Protein AF-A0A6N2E9A9-F1 (afdb_monomer_lite)

Radius of gyration: 25.7 Å; chains: 1; bounding box: 54×32×78 Å

pLDDT: mean 79.56, std 23.1, range [39.25, 98.81]

Structure (mmCIF, N/CA/C/O backbone):
data_AF-A0A6N2E9A9-F1
#
_entry.id   AF-A0A6N2E9A9-F1
#
loop_
_atom_site.group_PDB
_atom_site.id
_atom_site.type_symbol
_atom_site.label_atom_id
_atom_site.label_alt_id
_atom_site.label_comp_id
_atom_site.label_asym_id
_atom_site.label_entity_id
_atom_site.label_seq_id
_atom_site.pdbx_PDB_ins_code
_atom_site.Cartn_x
_atom_site.Cartn_y
_atom_site.Cartn_z
_atom_site.occupancy
_atom_site.B_iso_or_equiv
_atom_site.auth_seq_id
_atom_site.auth_comp_id
_atom_site.auth_asym_id
_atom_site.auth_atom_id
_atom_site.pdbx_PDB_model_num
ATOM 1 N N . MET A 1 1 ? -44.052 15.531 -66.066 1.00 41.38 1 MET A N 1
ATOM 2 C CA . MET A 1 1 ? -43.118 16.620 -65.693 1.00 41.38 1 MET A CA 1
ATOM 3 C C . MET A 1 1 ? -43.159 16.727 -64.167 1.00 41.38 1 MET A C 1
ATOM 5 O O . MET A 1 1 ? -44.139 17.219 -63.646 1.00 41.38 1 MET A O 1
ATOM 9 N N . LYS A 1 2 ? -42.444 15.858 -63.442 1.00 49.06 2 LYS A N 1
ATOM 10 C CA . LYS A 1 2 ? -41.065 16.011 -62.932 1.00 49.06 2 LYS A CA 1
ATOM 11 C C . LYS A 1 2 ? -40.934 17.161 -61.921 1.00 49.06 2 LYS A C 1
ATOM 13 O O . LYS A 1 2 ? -40.486 18.215 -62.327 1.00 49.06 2 LYS A O 1
ATOM 18 N N . THR A 1 3 ? -41.264 16.916 -60.646 1.00 51.22 3 THR A N 1
ATOM 19 C CA . THR A 1 3 ? -40.732 17.630 -59.456 1.00 51.22 3 THR A CA 1
ATOM 20 C C . THR A 1 3 ? -41.299 17.014 -58.166 1.00 51.22 3 THR A C 1
ATOM 22 O O . THR A 1 3 ? -42.373 17.405 -57.727 1.00 51.22 3 THR A O 1
ATOM 25 N N . SER A 1 4 ? -40.597 16.058 -57.551 1.00 50.97 4 SER A N 1
ATOM 26 C CA . SER A 1 4 ? -40.842 15.672 -56.138 1.00 50.97 4 SER A CA 1
ATOM 27 C C . SER A 1 4 ? -39.768 14.759 -55.522 1.00 50.97 4 SER A C 1
ATOM 29 O O . SER A 1 4 ? -39.790 14.538 -54.319 1.00 50.97 4 SER A O 1
ATOM 31 N N . GLY A 1 5 ? -38.800 14.254 -56.299 1.00 48.53 5 GLY A N 1
ATOM 32 C CA . GLY A 1 5 ? -37.814 13.280 -55.800 1.00 48.53 5 GLY A CA 1
ATOM 33 C C . GLY A 1 5 ? -36.490 13.836 -55.259 1.00 48.53 5 GLY A C 1
ATOM 34 O O . GLY A 1 5 ? -35.789 13.116 -54.559 1.00 48.53 5 GLY A O 1
ATOM 35 N N . ASN A 1 6 ? -36.124 15.091 -55.548 1.00 46.44 6 ASN A N 1
ATOM 36 C CA . ASN A 1 6 ? -34.747 15.560 -55.300 1.00 46.44 6 ASN A CA 1
ATOM 37 C C . ASN A 1 6 ? -34.539 16.352 -54.002 1.00 46.44 6 ASN A C 1
ATOM 39 O O . ASN A 1 6 ? -33.392 16.581 -53.638 1.00 46.44 6 ASN A O 1
ATOM 43 N N . LEU A 1 7 ? -35.595 16.756 -53.287 1.00 46.88 7 LEU A N 1
ATOM 44 C CA . LEU A 1 7 ? -35.413 17.516 -52.040 1.00 46.88 7 LEU A CA 1
ATOM 45 C C . LEU A 1 7 ? -35.143 16.612 -50.825 1.00 46.88 7 LEU A C 1
ATOM 47 O O . LEU A 1 7 ? -34.419 17.007 -49.918 1.00 46.88 7 LEU A O 1
ATOM 51 N N . ILE A 1 8 ? -35.682 15.387 -50.823 1.00 49.09 8 ILE A N 1
ATOM 52 C CA . ILE A 1 8 ? -35.565 14.450 -49.690 1.00 49.09 8 ILE A CA 1
ATOM 53 C C . ILE A 1 8 ? -34.167 13.809 -49.642 1.00 49.09 8 ILE A C 1
ATOM 55 O O . ILE A 1 8 ? -33.641 13.530 -48.570 1.00 49.09 8 ILE A O 1
ATOM 59 N N . VAL A 1 9 ? -33.516 13.635 -50.796 1.00 48.47 9 VAL A N 1
ATOM 60 C CA . VAL A 1 9 ? -32.173 13.034 -50.874 1.00 48.47 9 VAL A CA 1
ATOM 61 C C . VAL A 1 9 ? -31.088 13.984 -50.336 1.00 48.47 9 VAL A C 1
ATOM 63 O O . VAL A 1 9 ? -30.106 13.525 -49.756 1.00 48.47 9 VAL A O 1
ATOM 66 N N . SER A 1 10 ? -31.277 15.307 -50.439 1.00 48.31 10 SER A N 1
ATOM 67 C CA . SER A 1 10 ? -30.292 16.288 -49.954 1.00 48.31 10 SER A CA 1
ATOM 68 C C . SER A 1 10 ? -30.295 16.498 -48.436 1.00 48.31 10 SER A C 1
ATOM 70 O O . SER A 1 10 ? -29.246 16.819 -47.885 1.00 48.31 10 SER A O 1
ATOM 72 N N . THR A 1 11 ? -31.412 16.298 -47.730 1.00 47.00 11 THR A N 1
ATOM 73 C CA . THR A 1 11 ? -31.447 16.458 -46.261 1.00 47.00 11 THR A CA 1
ATOM 74 C C . THR A 1 11 ? -30.868 15.250 -45.524 1.00 47.00 11 THR A C 1
ATOM 76 O O . THR A 1 11 ? -30.194 15.419 -44.509 1.00 47.00 11 THR A O 1
ATOM 79 N N . VAL A 1 12 ? -31.042 14.038 -46.063 1.00 46.59 12 VAL A N 1
ATOM 80 C CA . VAL A 1 12 ? -30.471 12.809 -45.479 1.00 46.59 12 VAL A CA 1
ATOM 81 C C . VAL A 1 12 ? -28.941 12.783 -45.608 1.00 46.59 12 VAL A C 1
ATOM 83 O O . VAL A 1 12 ? -28.255 12.345 -44.686 1.00 46.59 12 VAL A O 1
ATOM 86 N N . ALA A 1 13 ? -28.386 13.320 -46.700 1.00 47.03 13 ALA A N 1
ATOM 87 C CA . ALA A 1 13 ? -26.938 13.362 -46.912 1.00 47.03 13 ALA A CA 1
ATOM 88 C C . ALA A 1 13 ? -26.205 14.283 -45.914 1.00 47.03 13 ALA A C 1
ATOM 90 O O . ALA A 1 13 ? -25.126 13.935 -45.437 1.00 47.03 13 ALA A O 1
ATOM 91 N N . ILE A 1 14 ? -26.801 15.426 -45.548 1.00 47.81 14 ILE A N 1
ATOM 92 C CA . ILE A 1 14 ? -26.196 16.370 -44.590 1.00 47.81 14 ILE A CA 1
ATOM 93 C C . ILE A 1 14 ? -26.268 15.819 -43.157 1.00 47.81 14 ILE A C 1
ATOM 95 O O . ILE A 1 14 ? -25.302 15.940 -42.404 1.00 47.81 14 ILE A O 1
ATOM 99 N N . ALA A 1 15 ? -27.367 15.149 -42.790 1.00 47.16 15 ALA A N 1
ATOM 100 C CA . ALA A 1 15 ? -27.500 14.512 -41.478 1.00 47.16 15 ALA A CA 1
ATOM 101 C C . ALA A 1 15 ? -26.514 13.344 -41.290 1.00 47.16 15 ALA A C 1
ATOM 103 O O . ALA A 1 15 ? -25.940 13.191 -40.215 1.00 47.16 15 ALA A O 1
ATOM 104 N N . ALA A 1 16 ? -26.255 12.557 -42.341 1.00 49.34 16 ALA A N 1
ATOM 105 C CA . ALA A 1 16 ? -25.285 11.467 -42.276 1.00 49.34 16 ALA A CA 1
ATOM 106 C C . ALA A 1 16 ? -23.842 11.975 -42.098 1.00 49.34 16 ALA A C 1
ATOM 108 O O . ALA A 1 16 ? -23.066 11.368 -41.366 1.00 49.34 16 ALA A O 1
ATOM 109 N N . MET A 1 17 ? -23.478 13.116 -42.693 1.00 48.75 17 MET A N 1
ATOM 110 C CA . MET A 1 17 ? -22.107 13.641 -42.625 1.00 48.75 17 MET A CA 1
ATOM 111 C C . MET A 1 17 ? -21.737 14.242 -41.255 1.00 48.75 17 MET A C 1
ATOM 113 O O . MET A 1 17 ? -20.558 14.310 -40.918 1.00 48.75 17 MET A O 1
ATOM 117 N N . LEU A 1 18 ? -22.727 14.610 -40.432 1.00 50.81 18 LEU A N 1
ATOM 118 C CA . LEU A 1 18 ? -22.510 15.083 -39.056 1.00 50.81 18 LEU A CA 1
ATOM 119 C C . LEU A 1 18 ? -22.327 13.945 -38.038 1.00 50.81 18 LEU A C 1
ATOM 121 O O . LEU A 1 18 ? -21.768 14.175 -36.969 1.00 50.81 18 LEU A O 1
ATOM 125 N N . ILE A 1 19 ? -22.744 12.718 -38.365 1.00 49.69 19 ILE A N 1
ATOM 126 C CA . ILE A 1 19 ? -22.632 11.566 -37.454 1.00 49.69 19 ILE A CA 1
ATOM 127 C C . ILE A 1 19 ? -21.251 10.893 -37.568 1.00 49.69 19 ILE A C 1
ATOM 129 O O . ILE A 1 19 ? -20.753 10.336 -36.594 1.00 49.69 19 ILE A O 1
ATOM 133 N N . PHE A 1 20 ? -20.572 10.997 -38.716 1.00 52.06 20 PHE A N 1
ATOM 134 C CA . PHE A 1 20 ? -19.275 10.335 -38.929 1.00 52.06 20 PHE A CA 1
ATOM 135 C C . PHE A 1 20 ? -18.050 11.094 -38.391 1.00 52.06 20 PHE A C 1
ATOM 137 O O . PHE A 1 20 ? -16.998 10.485 -38.215 1.00 52.06 20 PHE A O 1
ATOM 144 N N . VAL A 1 21 ? -18.155 12.390 -38.078 1.00 50.31 21 VAL A N 1
ATOM 145 C CA . VAL A 1 21 ? -17.008 13.192 -37.595 1.00 50.31 21 VAL A CA 1
ATOM 146 C C . VAL A 1 21 ? -16.609 12.883 -36.144 1.00 50.31 21 VAL A C 1
ATOM 148 O O . VAL A 1 21 ? -15.486 13.181 -35.745 1.00 50.31 21 VAL A O 1
ATOM 151 N N . GLN A 1 22 ? -17.471 12.249 -35.343 1.00 51.38 22 GLN A N 1
ATOM 152 C CA .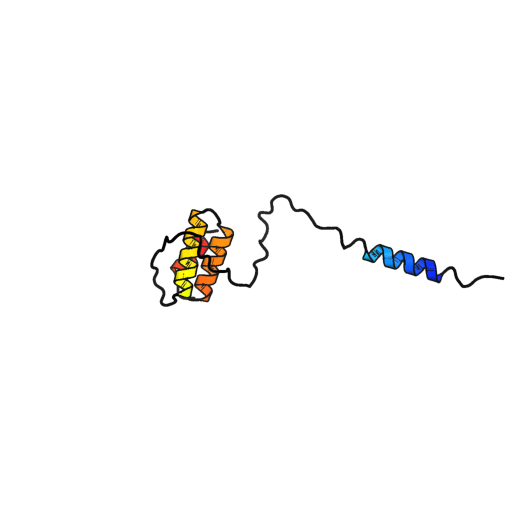 GLN A 1 22 ? -17.156 11.982 -33.931 1.00 51.38 22 GLN A CA 1
ATOM 153 C C . GLN A 1 22 ? -16.336 10.705 -33.692 1.00 51.38 22 GLN A C 1
ATOM 155 O O . GLN A 1 22 ? -15.852 10.503 -32.583 1.00 51.38 22 GLN A O 1
ATOM 160 N N . ALA A 1 23 ? -16.147 9.851 -34.703 1.00 47.31 23 ALA A N 1
ATOM 161 C CA . ALA A 1 23 ? -15.507 8.548 -34.507 1.00 47.31 23 ALA A CA 1
ATOM 162 C C . ALA A 1 23 ? -13.967 8.563 -34.594 1.00 47.31 23 ALA A C 1
ATOM 164 O O . ALA A 1 23 ? -13.345 7.570 -34.232 1.00 47.31 23 ALA A O 1
ATOM 165 N N . SER A 1 24 ? -13.340 9.652 -35.057 1.00 49.97 24 SER A N 1
ATOM 166 C CA . SER A 1 24 ? -11.886 9.695 -35.308 1.00 49.97 24 SER A CA 1
ATOM 167 C C . SER A 1 24 ? -11.112 10.738 -34.500 1.00 49.97 24 SER A C 1
ATOM 169 O O . SER A 1 24 ? -9.923 10.925 -34.745 1.00 49.97 24 SER A O 1
ATOM 171 N N . VAL A 1 25 ? -11.735 11.422 -33.536 1.00 49.31 25 VAL A N 1
ATOM 172 C CA . VAL A 1 25 ? -10.980 12.241 -32.573 1.00 49.31 25 VAL A CA 1
ATOM 173 C C . VAL A 1 25 ? -10.614 11.360 -31.381 1.00 49.31 25 VAL A C 1
ATOM 175 O O . VAL A 1 25 ? -11.206 11.450 -30.310 1.00 49.31 25 VAL A O 1
ATOM 178 N N . GL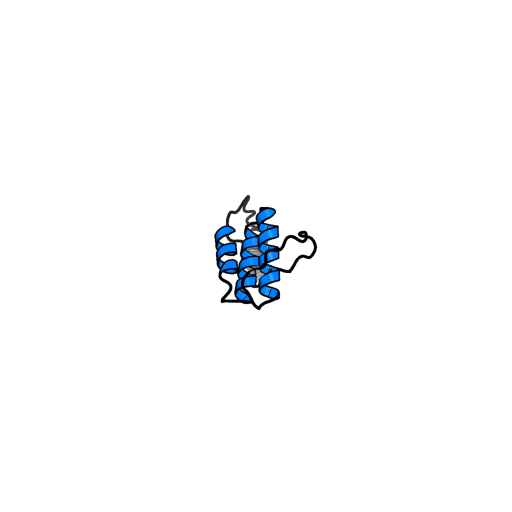N A 1 26 ? -9.633 10.477 -31.567 1.00 51.78 26 GLN A N 1
ATOM 179 C CA . GLN A 1 26 ? -8.815 10.036 -30.444 1.00 51.78 26 GLN A CA 1
ATOM 180 C C . GLN A 1 26 ? -7.759 11.116 -30.233 1.00 51.78 26 GLN A C 1
ATOM 182 O O . GLN A 1 26 ? -6.873 11.308 -31.064 1.00 51.78 26 GLN A O 1
ATOM 187 N N . ALA A 1 27 ? -7.898 11.872 -29.146 1.00 51.59 27 ALA A N 1
ATOM 188 C CA . ALA A 1 27 ? -6.820 12.721 -28.678 1.00 51.59 27 ALA A CA 1
ATOM 189 C C . ALA A 1 27 ? -5.683 11.802 -28.220 1.00 51.59 27 ALA A C 1
ATOM 191 O O . ALA A 1 27 ? -5.719 11.254 -27.122 1.00 51.59 27 ALA A O 1
ATOM 192 N N . ASP A 1 28 ? -4.698 11.607 -29.088 1.00 50.09 28 ASP A N 1
ATOM 193 C CA . ASP A 1 28 ? -3.429 10.989 -28.734 1.00 50.09 28 ASP A CA 1
ATOM 194 C C . ASP A 1 28 ? -2.679 12.009 -27.862 1.00 50.09 28 ASP A C 1
ATOM 196 O O . ASP A 1 28 ? -1.973 12.878 -28.367 1.00 50.09 28 ASP A O 1
ATOM 200 N N . THR A 1 29 ? -2.942 12.024 -26.551 1.00 55.91 29 THR A N 1
ATOM 201 C CA . THR A 1 29 ? -2.186 12.856 -25.604 1.00 55.91 29 THR A CA 1
ATOM 202 C C . THR A 1 29 ? -0.799 12.246 -25.429 1.00 55.91 29 THR A C 1
ATOM 204 O O . THR A 1 29 ? -0.685 11.201 -24.780 1.00 55.91 29 THR A O 1
ATOM 207 N N . PRO A 1 30 ? 0.273 12.872 -25.948 1.00 47.81 30 PRO A N 1
ATOM 208 C CA . PRO A 1 30 ? 1.618 12.367 -25.754 1.00 47.81 30 PRO A CA 1
ATOM 209 C C . PRO A 1 30 ? 2.023 12.698 -24.316 1.00 47.81 30 PRO A C 1
ATOM 211 O O . PRO A 1 30 ? 2.160 13.866 -23.961 1.00 47.81 30 PRO A O 1
ATOM 214 N N . GLY A 1 31 ? 2.185 11.672 -23.479 1.00 53.94 31 GLY A N 1
ATOM 215 C CA . GLY A 1 31 ? 2.767 11.802 -22.140 1.00 53.94 31 GLY A CA 1
ATOM 216 C C . GLY A 1 31 ? 1.900 12.576 -21.143 1.00 53.94 31 GLY A C 1
ATOM 217 O O . GLY A 1 31 ? 2.219 13.699 -20.763 1.00 53.94 31 GLY A O 1
ATOM 218 N N . GLY A 1 32 ? 0.810 11.965 -20.680 1.00 39.25 32 GLY A N 1
ATOM 219 C CA . GLY A 1 32 ? -0.043 12.542 -19.644 1.00 39.25 32 GLY A CA 1
ATOM 220 C C . GLY A 1 32 ? 0.346 12.093 -18.235 1.00 39.25 32 GLY A C 1
ATOM 221 O O . GLY A 1 32 ? 0.053 10.967 -17.847 1.00 39.25 32 GLY A O 1
ATOM 222 N N . TYR A 1 33 ? 0.858 13.012 -17.411 1.00 53.38 33 TYR A N 1
ATOM 223 C CA . TYR A 1 33 ? 0.643 12.996 -15.953 1.00 53.38 33 TYR A CA 1
ATOM 224 C C . TYR A 1 33 ? -0.825 13.357 -15.649 1.00 53.38 33 TYR A C 1
ATOM 226 O O . TYR A 1 33 ? -1.120 14.314 -14.938 1.00 53.38 33 TYR A O 1
ATOM 234 N N . GLY A 1 34 ? -1.760 12.664 -16.295 1.00 41.53 34 GLY A N 1
ATOM 235 C CA . GLY A 1 34 ? -3.176 12.995 -16.321 1.00 41.53 34 GLY A CA 1
ATOM 236 C C . GLY A 1 34 ? -3.967 11.765 -15.939 1.00 41.53 34 GLY A C 1
ATOM 237 O O . GLY A 1 34 ? -3.976 10.804 -16.697 1.00 41.53 34 GLY A O 1
ATOM 238 N N . ASN A 1 35 ? -4.560 11.818 -14.743 1.00 54.34 35 ASN A N 1
ATOM 239 C CA . ASN A 1 35 ? -5.601 10.940 -14.213 1.00 54.34 35 ASN A CA 1
ATOM 240 C C . ASN A 1 35 ? -5.733 9.621 -14.977 1.00 54.34 35 ASN A C 1
ATOM 242 O O . ASN A 1 35 ? -6.577 9.501 -15.867 1.00 54.34 35 ASN A O 1
ATOM 246 N N . ALA A 1 36 ? -4.917 8.628 -14.601 1.00 53.59 36 ALA A N 1
ATOM 247 C CA . ALA A 1 36 ? -5.280 7.242 -14.849 1.00 53.59 36 ALA A CA 1
ATOM 248 C C . ALA A 1 36 ? -6.736 7.120 -14.403 1.00 53.59 36 ALA A C 1
ATOM 250 O O . ALA A 1 36 ? -7.023 7.364 -13.229 1.00 53.59 36 ALA A O 1
ATOM 251 N N . VAL A 1 37 ? -7.652 6.885 -15.346 1.00 49.66 37 VAL A N 1
ATOM 252 C CA . VAL A 1 37 ? -9.060 6.671 -15.023 1.00 49.66 37 VAL A CA 1
ATOM 253 C C . VAL A 1 37 ? -9.038 5.509 -14.049 1.00 49.66 37 VAL A C 1
ATOM 255 O O . VAL A 1 37 ? -8.698 4.390 -14.434 1.00 49.66 37 VAL A O 1
ATOM 258 N N . ALA A 1 38 ? -9.228 5.815 -12.766 1.00 55.12 38 ALA A N 1
ATOM 259 C CA . ALA A 1 38 ? -9.147 4.828 -11.717 1.00 55.12 38 ALA A CA 1
ATOM 260 C C . ALA A 1 38 ? -10.233 3.812 -12.051 1.00 55.12 38 ALA A C 1
ATOM 262 O O . ALA A 1 38 ? -11.417 4.134 -12.031 1.00 55.12 38 ALA A O 1
ATOM 263 N N . SER A 1 39 ? -9.830 2.613 -12.464 1.00 62.44 39 SER A N 1
ATOM 264 C CA . SER A 1 39 ? -10.766 1.507 -12.520 1.00 62.44 39 SER A CA 1
ATOM 265 C C . SER A 1 39 ? -11.257 1.318 -11.088 1.00 62.44 39 SER A C 1
ATOM 267 O O . SER A 1 39 ? -10.433 1.063 -10.209 1.00 62.44 39 SER A O 1
ATOM 269 N N . ASP A 1 40 ? -12.564 1.424 -10.855 1.00 65.81 40 ASP A N 1
ATOM 270 C CA . ASP A 1 40 ? -13.160 1.108 -9.546 1.00 65.81 40 ASP A CA 1
ATOM 271 C C . ASP A 1 40 ? -12.967 -0.375 -9.169 1.00 65.81 40 ASP A C 1
ATOM 273 O O . ASP A 1 40 ? -13.212 -0.786 -8.036 1.00 65.81 40 ASP A O 1
ATOM 277 N N . GLU A 1 41 ? -12.493 -1.198 -10.108 1.00 82.38 41 GLU A N 1
ATOM 278 C CA . GLU A 1 41 ? -12.071 -2.567 -9.850 1.00 82.38 41 GLU A CA 1
ATOM 279 C C . GLU A 1 41 ? -10.741 -2.615 -9.082 1.00 82.38 41 GLU A C 1
ATOM 281 O O . GLU A 1 41 ? -9.741 -1.990 -9.462 1.00 82.38 41 GLU A O 1
ATOM 286 N N . ALA A 1 42 ? -10.725 -3.422 -8.017 1.00 87.50 42 ALA A N 1
ATOM 287 C CA . ALA A 1 42 ? -9.520 -3.717 -7.257 1.00 87.50 42 ALA A CA 1
ATOM 288 C C . ALA A 1 42 ? -8.429 -4.317 -8.172 1.00 87.50 42 ALA A C 1
ATOM 290 O O . ALA A 1 42 ? -8.729 -5.152 -9.029 1.00 87.50 42 ALA A O 1
ATOM 291 N N . PRO A 1 43 ? -7.148 -3.944 -7.995 1.00 94.38 43 PRO A N 1
ATOM 292 C CA . PRO A 1 43 ? -6.061 -4.537 -8.755 1.00 94.38 43 PRO A CA 1
ATOM 293 C C . PRO A 1 43 ? -6.009 -6.050 -8.523 1.00 94.38 43 PRO A C 1
ATOM 295 O O . PRO A 1 43 ? -6.340 -6.560 -7.448 1.00 94.38 43 PRO A O 1
ATOM 298 N N . ARG A 1 44 ? -5.564 -6.783 -9.542 1.00 96.25 44 ARG A N 1
ATOM 299 C CA . ARG A 1 44 ? -5.279 -8.213 -9.408 1.00 96.25 44 ARG A CA 1
ATOM 300 C C . ARG A 1 44 ? -4.072 -8.409 -8.492 1.00 96.25 44 ARG A C 1
ATOM 302 O O . ARG A 1 44 ? -3.189 -7.551 -8.452 1.00 96.25 44 ARG A O 1
ATOM 309 N N . LEU A 1 45 ? -4.050 -9.532 -7.777 1.00 97.75 45 LEU A N 1
ATOM 310 C CA . LEU A 1 45 ? -2.851 -9.995 -7.086 1.00 97.75 45 LEU A CA 1
ATOM 311 C C . LEU A 1 45 ? -1.961 -10.737 -8.085 1.00 97.75 45 LEU A C 1
ATOM 313 O O . LEU A 1 45 ? -2.419 -11.680 -8.729 1.00 97.75 45 LEU A O 1
ATOM 317 N N . TYR A 1 46 ? -0.719 -10.291 -8.224 1.00 96.56 46 TYR A N 1
ATOM 318 C CA . TYR A 1 46 ? 0.277 -10.892 -9.104 1.00 96.56 46 TYR A CA 1
ATOM 319 C C . TYR A 1 46 ? 1.153 -11.884 -8.331 1.00 96.56 46 TYR A C 1
ATOM 321 O O . TYR A 1 46 ? 1.596 -11.604 -7.217 1.00 96.56 46 TYR A O 1
ATOM 329 N N . ASP A 1 47 ? 1.448 -13.027 -8.943 1.00 95.38 47 ASP A N 1
ATOM 330 C CA . ASP A 1 47 ? 2.287 -14.099 -8.392 1.00 95.38 47 ASP A CA 1
ATOM 331 C C . ASP A 1 47 ? 3.741 -14.057 -8.902 1.00 95.38 47 ASP A C 1
ATOM 333 O O . ASP A 1 47 ? 4.581 -14.847 -8.477 1.00 95.38 47 ASP A O 1
ATOM 337 N N . ASN A 1 48 ? 4.064 -13.102 -9.776 1.00 96.19 48 ASN A N 1
ATOM 338 C CA . ASN A 1 48 ? 5.345 -12.996 -10.476 1.00 96.19 48 ASN A CA 1
ATOM 339 C C . ASN A 1 48 ? 6.143 -11.718 -10.142 1.00 96.19 48 ASN A C 1
ATOM 341 O O . ASN A 1 48 ? 7.008 -11.312 -10.914 1.00 96.19 48 ASN A O 1
ATOM 345 N N . LEU A 1 49 ? 5.878 -11.087 -8.991 1.00 96.69 49 LEU A N 1
ATOM 346 C CA . LEU A 1 49 ? 6.579 -9.8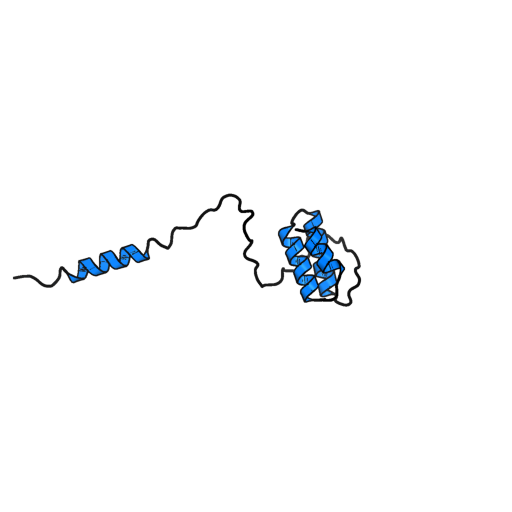77 -8.518 1.00 96.69 49 LEU A CA 1
ATOM 347 C C . LEU A 1 49 ? 7.705 -10.170 -7.508 1.00 96.69 49 LEU A C 1
ATOM 349 O O . LEU A 1 49 ? 8.179 -9.264 -6.821 1.00 96.69 49 LEU A O 1
ATOM 353 N N . GLY A 1 50 ? 8.110 -11.437 -7.391 1.00 95.38 50 GLY A N 1
ATOM 354 C CA . GLY A 1 50 ? 8.999 -11.919 -6.333 1.00 95.38 50 GLY A CA 1
ATOM 355 C C . GLY A 1 50 ? 8.264 -12.191 -5.016 1.00 95.38 50 GLY A C 1
ATOM 356 O O . GLY A 1 50 ? 7.034 -12.169 -4.950 1.00 95.38 50 GLY A O 1
ATOM 357 N N . ASP A 1 51 ? 9.029 -12.460 -3.961 1.00 96.06 51 ASP A N 1
ATOM 358 C CA . ASP A 1 51 ? 8.548 -12.984 -2.677 1.00 96.06 51 ASP A CA 1
ATOM 359 C C . ASP A 1 51 ? 8.736 -12.019 -1.493 1.00 96.06 51 ASP A C 1
ATOM 361 O O . ASP A 1 51 ? 8.343 -12.336 -0.370 1.00 96.06 51 ASP A O 1
ATOM 365 N N . TYR A 1 52 ? 9.271 -10.816 -1.730 1.00 97.69 52 TYR A N 1
ATOM 366 C CA . TYR A 1 52 ? 9.507 -9.835 -0.669 1.00 97.69 52 TYR A CA 1
ATOM 367 C C . TYR A 1 52 ? 8.216 -9.505 0.089 1.00 97.69 52 TYR A C 1
ATOM 369 O O . TYR A 1 52 ? 7.230 -9.086 -0.510 1.00 97.69 52 TYR A O 1
ATOM 377 N N . SER A 1 53 ? 8.201 -9.665 1.406 1.00 97.88 53 SER A N 1
ATOM 378 C CA . SER A 1 53 ? 7.035 -9.377 2.243 1.00 97.88 53 SER A CA 1
ATOM 379 C C . SER A 1 53 ? 7.465 -8.614 3.482 1.00 97.88 53 SER A C 1
ATOM 381 O O . SER A 1 53 ? 8.585 -8.777 3.982 1.00 97.88 53 SER A O 1
ATOM 383 N N . ARG A 1 54 ? 6.564 -7.775 3.991 1.00 97.56 54 ARG A N 1
ATOM 384 C CA . ARG A 1 54 ? 6.730 -7.132 5.286 1.00 97.56 54 ARG A CA 1
ATOM 385 C C . ARG A 1 54 ? 5.459 -7.289 6.097 1.00 97.56 54 ARG A C 1
ATOM 387 O O . ARG A 1 54 ? 4.466 -6.621 5.829 1.00 97.56 54 ARG A O 1
ATOM 394 N N . ASN A 1 55 ? 5.545 -8.081 7.163 1.00 98.31 55 ASN A N 1
ATOM 395 C CA . ASN A 1 55 ? 4.461 -8.197 8.131 1.00 98.31 55 ASN A CA 1
ATOM 396 C C . ASN A 1 55 ? 4.103 -6.817 8.694 1.00 98.31 55 ASN A C 1
ATOM 398 O O . ASN A 1 55 ? 4.957 -6.117 9.257 1.00 98.31 55 ASN A O 1
ATOM 402 N N . ILE A 1 56 ? 2.834 -6.459 8.541 1.00 98.62 56 ILE A N 1
ATOM 403 C CA . ILE A 1 56 ? 2.223 -5.257 9.097 1.00 98.62 56 ILE A CA 1
ATOM 404 C C . ILE A 1 56 ? 1.140 -5.644 10.101 1.00 98.62 56 ILE A C 1
ATOM 406 O O . ILE A 1 56 ? 0.677 -6.781 10.147 1.00 98.62 56 ILE A O 1
ATOM 410 N N . THR A 1 57 ? 0.730 -4.689 10.932 1.00 98.50 57 THR A N 1
ATOM 411 C CA . THR A 1 57 ? -0.382 -4.898 11.861 1.00 98.50 57 THR A CA 1
ATOM 412 C C . THR A 1 57 ? -1.699 -4.898 11.086 1.00 98.50 57 THR A C 1
ATOM 414 O O . THR A 1 57 ? -2.262 -3.841 10.819 1.00 98.50 57 THR A O 1
ATOM 417 N N . THR A 1 58 ? -2.170 -6.086 10.717 1.00 98.38 58 THR A N 1
ATOM 418 C CA . THR A 1 58 ? -3.489 -6.344 10.128 1.00 98.38 58 THR A CA 1
ATOM 419 C C . THR A 1 58 ? -3.917 -7.774 10.458 1.00 98.38 58 THR A C 1
ATOM 421 O O . THR A 1 58 ? -3.076 -8.663 10.583 1.00 98.38 58 THR A O 1
ATOM 424 N N . ALA A 1 59 ? -5.221 -8.008 10.607 1.00 97.56 59 ALA A N 1
ATOM 425 C CA . ALA A 1 59 ? -5.788 -9.358 10.693 1.00 97.56 59 ALA A CA 1
ATOM 426 C C . ALA A 1 59 ? -6.276 -9.876 9.325 1.00 97.56 59 ALA A C 1
ATOM 428 O O . ALA A 1 59 ? -6.733 -11.011 9.216 1.00 97.56 59 ALA A O 1
ATOM 429 N N . SER A 1 60 ? -6.219 -9.039 8.285 1.00 98.62 60 SER A N 1
ATOM 430 C CA . SER A 1 60 ? -6.722 -9.356 6.954 1.00 98.62 60 SER A CA 1
ATOM 431 C C . SER A 1 60 ? -5.590 -9.870 6.072 1.00 98.62 60 SER A C 1
ATOM 433 O O . SER A 1 60 ? -4.741 -9.104 5.614 1.00 98.62 60 SER A O 1
ATOM 435 N N . GLU A 1 61 ? -5.607 -11.170 5.772 1.00 98.44 61 GLU A N 1
ATOM 436 C CA . GLU A 1 61 ? -4.644 -11.789 4.847 1.00 98.44 61 GLU A CA 1
ATOM 437 C C . GLU A 1 61 ? -4.650 -11.097 3.476 1.00 98.44 61 GLU A C 1
ATOM 439 O O . GLU A 1 61 ? -3.607 -10.915 2.850 1.00 98.44 61 GLU A O 1
ATOM 444 N N . ARG A 1 62 ? -5.825 -10.632 3.027 1.00 98.44 62 ARG A N 1
ATOM 445 C CA . ARG A 1 62 ? -5.948 -9.870 1.780 1.00 98.44 62 ARG A CA 1
ATOM 446 C C . ARG A 1 62 ? -5.292 -8.496 1.878 1.00 98.44 62 ARG A C 1
ATOM 448 O O . ARG A 1 62 ? -4.646 -8.086 0.918 1.00 98.44 62 ARG A O 1
ATOM 455 N N . ALA A 1 63 ? -5.426 -7.795 3.006 1.00 98.56 63 ALA A N 1
ATOM 456 C CA . ALA A 1 63 ? -4.745 -6.516 3.198 1.00 98.56 63 ALA A CA 1
ATOM 457 C C . ALA A 1 63 ? -3.219 -6.694 3.201 1.00 98.56 63 ALA A C 1
ATOM 459 O O . ALA A 1 63 ? -2.524 -5.947 2.516 1.00 98.56 63 ALA A O 1
ATOM 460 N N . GLN A 1 64 ? -2.710 -7.730 3.878 1.00 98.81 64 GLN A N 1
ATOM 461 C CA . GLN A 1 64 ? -1.286 -8.085 3.862 1.00 98.81 64 GLN A CA 1
ATOM 462 C C . GLN A 1 64 ? -0.792 -8.380 2.434 1.00 98.81 64 GLN A C 1
ATOM 464 O O . GLN A 1 64 ? 0.213 -7.815 2.008 1.00 98.81 64 GLN A O 1
ATOM 469 N N . ALA A 1 65 ? -1.528 -9.187 1.659 1.00 98.62 65 ALA A N 1
ATOM 470 C CA . ALA A 1 65 ? -1.160 -9.521 0.281 1.00 98.62 65 ALA A CA 1
ATOM 471 C C . ALA A 1 65 ? -1.095 -8.285 -0.633 1.00 98.62 65 ALA A C 1
ATOM 473 O O . ALA A 1 65 ? -0.144 -8.119 -1.400 1.00 98.62 65 ALA A O 1
ATOM 474 N N . TYR A 1 66 ? -2.081 -7.391 -0.537 1.00 98.69 66 TYR A N 1
ATOM 475 C CA . TYR A 1 66 ? -2.078 -6.150 -1.309 1.00 98.69 66 TYR A CA 1
ATOM 476 C C . TYR A 1 66 ? -0.992 -5.167 -0.861 1.00 98.69 66 TYR A C 1
ATOM 478 O O . TYR A 1 66 ? -0.409 -4.487 -1.707 1.00 98.69 66 TYR A O 1
ATOM 486 N N . PHE A 1 67 ? -0.686 -5.104 0.437 1.00 98.75 67 PHE A N 1
ATOM 487 C CA . PHE A 1 67 ? 0.415 -4.294 0.952 1.00 98.75 67 PHE A CA 1
ATOM 488 C C . PHE A 1 67 ? 1.773 -4.792 0.432 1.00 98.75 67 PHE A C 1
ATOM 490 O O . PHE A 1 67 ? 2.569 -3.995 -0.066 1.00 98.75 67 PHE A O 1
ATOM 497 N N . ASP A 1 68 ? 2.006 -6.105 0.459 1.00 98.75 68 ASP A N 1
ATOM 498 C CA . ASP A 1 68 ? 3.232 -6.714 -0.066 1.00 98.75 68 ASP A CA 1
ATOM 499 C C . ASP A 1 68 ? 3.376 -6.495 -1.577 1.00 98.75 68 ASP A C 1
ATOM 501 O O . ASP A 1 68 ? 4.450 -6.118 -2.053 1.00 98.75 68 ASP A O 1
ATOM 505 N N . GLN A 1 69 ? 2.289 -6.649 -2.342 1.00 98.75 69 GLN A N 1
ATOM 506 C CA . GLN A 1 69 ? 2.273 -6.284 -3.758 1.00 98.75 69 GLN A CA 1
ATOM 507 C C . GLN A 1 69 ? 2.614 -4.801 -3.965 1.00 98.75 69 GLN A C 1
ATOM 509 O O . GLN A 1 69 ? 3.435 -4.481 -4.826 1.00 98.75 69 GLN A O 1
ATOM 514 N N . GLY A 1 70 ? 2.019 -3.902 -3.176 1.00 98.38 70 GLY A N 1
ATOM 515 C CA . GLY A 1 70 ? 2.304 -2.470 -3.233 1.00 98.38 70 GLY A CA 1
ATOM 516 C C . GLY A 1 70 ? 3.785 -2.162 -3.008 1.00 98.38 70 GLY A C 1
ATOM 517 O O . GLY A 1 70 ? 4.372 -1.400 -3.774 1.00 98.38 70 GLY A O 1
ATOM 518 N N . LEU A 1 71 ? 4.422 -2.812 -2.028 1.00 98.56 71 LEU A N 1
ATOM 519 C CA . LEU A 1 71 ? 5.859 -2.673 -1.770 1.00 98.56 71 LEU A CA 1
ATOM 520 C C . LEU A 1 71 ? 6.716 -3.154 -2.945 1.00 98.56 71 LEU A C 1
ATOM 522 O O . LEU A 1 71 ? 7.626 -2.441 -3.367 1.00 98.56 71 LEU A O 1
ATOM 526 N N . ARG A 1 72 ? 6.412 -4.330 -3.506 1.00 98.56 72 ARG A N 1
ATOM 527 C CA . ARG A 1 72 ? 7.149 -4.887 -4.656 1.00 98.56 72 ARG A CA 1
ATOM 528 C C . ARG A 1 72 ? 7.047 -3.977 -5.880 1.00 98.56 72 ARG A C 1
ATOM 530 O O . ARG A 1 72 ? 8.054 -3.693 -6.524 1.00 98.56 72 ARG A O 1
ATOM 537 N N . LEU A 1 73 ? 5.849 -3.468 -6.164 1.00 98.31 73 LEU A N 1
ATOM 538 C CA . LEU A 1 73 ? 5.610 -2.524 -7.258 1.00 98.31 73 LEU A CA 1
ATOM 539 C C . LEU A 1 73 ? 6.330 -1.191 -7.028 1.00 98.31 73 LEU A C 1
ATOM 541 O O . LEU A 1 73 ? 6.943 -0.663 -7.955 1.00 98.31 73 LEU A O 1
ATOM 545 N N . ALA A 1 74 ? 6.309 -0.667 -5.800 1.00 97.88 74 ALA A N 1
ATOM 546 C CA . ALA A 1 74 ? 7.006 0.567 -5.449 1.00 97.88 74 ALA A CA 1
ATOM 547 C C . ALA A 1 74 ? 8.529 0.426 -5.601 1.00 97.88 74 ALA A C 1
ATOM 549 O O . ALA A 1 74 ? 9.170 1.311 -6.168 1.00 97.88 74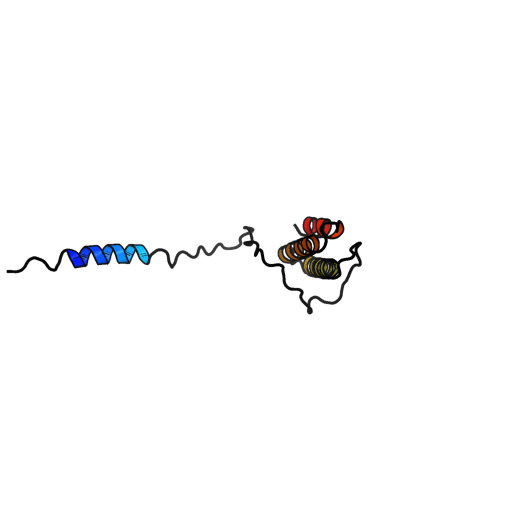 ALA A O 1
ATOM 550 N N . TYR A 1 75 ? 9.108 -0.703 -5.179 1.00 96.75 75 TYR A N 1
ATOM 551 C CA . TYR A 1 75 ? 10.525 -1.011 -5.410 1.00 96.75 75 TYR A CA 1
ATOM 552 C C . TYR A 1 75 ? 10.867 -1.181 -6.894 1.00 96.75 75 TYR A C 1
ATOM 554 O O . TYR A 1 75 ? 11.975 -0.849 -7.304 1.00 96.75 75 TYR A O 1
ATOM 562 N N . GLY A 1 76 ? 9.909 -1.628 -7.709 1.00 96.31 76 GLY A N 1
ATOM 563 C CA . GLY A 1 76 ? 9.999 -1.640 -9.170 1.00 96.31 76 GLY A CA 1
ATOM 564 C C . GLY A 1 76 ? 9.684 -0.298 -9.847 1.00 96.31 76 GLY A C 1
ATOM 565 O O . GLY A 1 76 ? 9.586 -0.257 -11.070 1.00 96.31 76 GLY A O 1
ATOM 566 N N . PHE A 1 77 ? 9.509 0.790 -9.087 1.00 96.06 77 PHE A N 1
ATOM 567 C CA . PHE A 1 77 ? 9.152 2.135 -9.566 1.00 96.06 77 PHE A CA 1
ATOM 568 C C . PHE A 1 77 ? 7.769 2.262 -10.242 1.00 96.06 77 PHE A C 1
ATOM 570 O O . PHE A 1 77 ? 7.448 3.315 -10.799 1.00 96.06 77 PHE A O 1
ATOM 577 N N . ALA A 1 78 ? 6.902 1.252 -10.129 1.00 95.88 78 ALA A N 1
ATOM 578 C CA . ALA A 1 78 ? 5.522 1.267 -10.621 1.00 95.88 78 ALA A CA 1
ATOM 579 C C . ALA A 1 78 ? 4.576 1.971 -9.624 1.00 95.88 78 ALA A C 1
ATOM 581 O O . ALA A 1 78 ? 3.682 1.361 -9.036 1.00 95.88 78 ALA A O 1
ATOM 582 N N . ARG A 1 79 ? 4.790 3.276 -9.408 1.00 95.06 79 ARG A N 1
ATOM 583 C CA . ARG A 1 79 ? 4.111 4.074 -8.366 1.00 95.06 79 ARG A CA 1
ATOM 584 C C . ARG A 1 79 ? 2.580 4.069 -8.445 1.00 95.06 79 ARG A C 1
ATOM 586 O O . ARG A 1 79 ? 1.925 3.893 -7.422 1.00 95.06 79 ARG A O 1
ATOM 593 N N . SER A 1 80 ? 1.997 4.198 -9.638 1.00 95.69 80 SER A N 1
ATOM 594 C CA . SER A 1 80 ? 0.535 4.204 -9.809 1.00 95.69 80 SER A CA 1
ATOM 595 C C . SER A 1 80 ? -0.109 2.879 -9.393 1.00 95.69 80 SER A C 1
ATOM 597 O O . SER A 1 80 ? -1.126 2.874 -8.701 1.00 95.69 80 SER A O 1
ATOM 599 N N . ASP A 1 81 ? 0.493 1.750 -9.770 1.00 96.06 81 ASP A N 1
ATOM 600 C CA . ASP A 1 81 ? -0.020 0.425 -9.410 1.00 96.06 81 ASP A CA 1
ATOM 601 C C . ASP A 1 81 ? 0.270 0.067 -7.950 1.00 96.06 81 ASP A C 1
ATOM 603 O O . ASP A 1 81 ? -0.536 -0.618 -7.312 1.00 96.06 81 ASP A O 1
ATOM 607 N N . ALA A 1 82 ? 1.367 0.584 -7.390 1.00 98.19 82 ALA A N 1
ATOM 608 C CA . ALA A 1 82 ? 1.632 0.509 -5.960 1.00 98.19 82 ALA A CA 1
ATOM 609 C C . ALA A 1 82 ? 0.539 1.235 -5.160 1.00 98.19 82 ALA A C 1
ATOM 611 O O . ALA A 1 82 ? -0.093 0.617 -4.305 1.00 98.19 82 ALA A O 1
ATOM 612 N N . ALA A 1 83 ? 0.236 2.496 -5.494 1.00 97.81 83 ALA A N 1
ATOM 613 C CA . ALA A 1 83 ? -0.823 3.272 -4.844 1.00 97.81 83 ALA A CA 1
ATOM 614 C C . ALA A 1 83 ? -2.194 2.575 -4.935 1.00 97.81 83 ALA A C 1
ATOM 616 O O . ALA A 1 83 ? -2.900 2.452 -3.933 1.00 97.81 83 ALA A O 1
ATOM 617 N N . ARG A 1 84 ? -2.545 2.028 -6.109 1.00 97.38 84 ARG A N 1
ATOM 618 C CA . ARG A 1 84 ? -3.773 1.228 -6.290 1.00 97.38 84 ARG A CA 1
ATOM 619 C C . ARG A 1 84 ? -3.797 -0.017 -5.403 1.00 97.38 84 ARG A C 1
ATOM 621 O O . ARG A 1 84 ? -4.837 -0.332 -4.830 1.00 97.38 84 ARG A O 1
ATOM 628 N N . SER A 1 85 ? -2.667 -0.712 -5.271 1.00 98.25 85 SER A N 1
ATOM 629 C CA . SER A 1 85 ? -2.555 -1.897 -4.410 1.00 98.25 85 SER A CA 1
ATOM 630 C C . SER A 1 85 ? -2.717 -1.523 -2.936 1.00 98.25 85 SER A C 1
ATOM 632 O O . SER A 1 85 ? -3.492 -2.158 -2.226 1.00 98.25 85 SER A O 1
ATOM 634 N N . PHE A 1 86 ? -2.098 -0.433 -2.483 1.00 98.56 86 PHE A N 1
ATOM 635 C CA . PHE A 1 86 ? -2.275 0.059 -1.117 1.00 98.56 86 PHE A CA 1
ATOM 636 C C . PHE A 1 86 ? -3.721 0.478 -0.814 1.00 98.56 86 PHE A C 1
ATOM 638 O O . PHE A 1 86 ? -4.242 0.139 0.247 1.00 98.56 86 PHE A O 1
ATOM 645 N N . ARG A 1 87 ? -4.417 1.120 -1.759 1.00 97.94 87 ARG A N 1
ATOM 646 C CA . ARG A 1 87 ? -5.843 1.464 -1.611 1.00 97.94 87 ARG A CA 1
ATOM 647 C C . ARG A 1 87 ? -6.748 0.225 -1.550 1.00 97.94 87 ARG A C 1
ATOM 649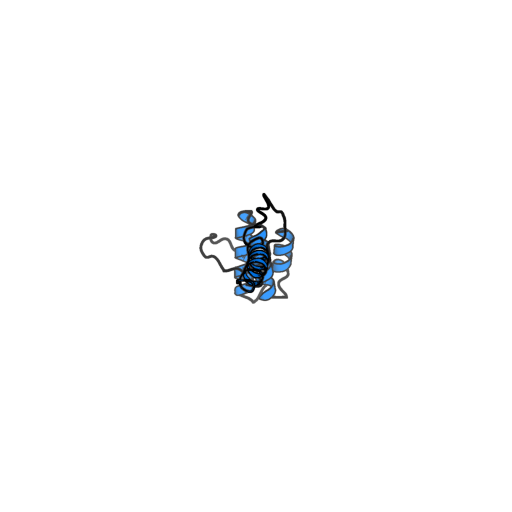 O O . ARG A 1 87 ? -7.713 0.181 -0.784 1.00 97.94 87 ARG A O 1
ATOM 656 N N . ALA A 1 88 ? -6.416 -0.820 -2.305 1.00 98.25 88 ALA A N 1
ATOM 657 C CA . ALA A 1 88 ? -7.096 -2.108 -2.198 1.00 98.25 88 ALA A CA 1
ATOM 658 C C . ALA A 1 88 ? -6.863 -2.767 -0.831 1.00 98.25 88 ALA A C 1
ATOM 660 O O . ALA A 1 88 ? -7.797 -3.318 -0.247 1.00 98.25 88 ALA A O 1
ATOM 661 N N . ALA A 1 89 ? -5.652 -2.646 -0.275 1.00 98.50 89 ALA A N 1
ATOM 662 C CA . ALA A 1 89 ? -5.357 -3.105 1.079 1.00 98.50 89 ALA A CA 1
ATOM 663 C C . ALA A 1 89 ? -6.219 -2.376 2.128 1.00 98.50 89 ALA A C 1
ATOM 665 O O . ALA A 1 89 ? -6.816 -3.034 2.977 1.00 98.50 89 ALA A O 1
ATOM 666 N N . GLN A 1 90 ? -6.380 -1.051 2.012 1.00 98.19 90 GLN A N 1
ATOM 667 C CA . GLN A 1 90 ? -7.271 -0.264 2.883 1.00 98.19 90 GLN A CA 1
ATOM 668 C C . GLN A 1 90 ? -8.734 -0.721 2.795 1.00 98.19 90 GLN A C 1
ATOM 670 O O . GLN A 1 90 ? -9.438 -0.752 3.798 1.00 98.19 90 GLN A O 1
ATOM 675 N N . SER A 1 91 ? -9.198 -1.123 1.608 1.00 97.56 91 SER A N 1
ATOM 676 C CA . SER A 1 91 ? -10.567 -1.637 1.427 1.00 97.56 91 SER A CA 1
ATOM 677 C C . SER A 1 91 ? -10.794 -2.970 2.156 1.00 97.56 91 SER A C 1
ATOM 679 O O . SER A 1 91 ? -11.921 -3.296 2.523 1.00 97.56 91 SER A O 1
ATOM 681 N N . HIS A 1 92 ? -9.726 -3.744 2.374 1.00 98.31 92 HIS A N 1
ATOM 682 C CA . HIS A 1 92 ? -9.756 -5.013 3.102 1.00 98.31 92 HIS A CA 1
ATOM 683 C C . HIS A 1 92 ? -9.472 -4.881 4.600 1.00 98.31 92 HIS A C 1
ATOM 685 O O . HIS A 1 92 ? -9.852 -5.774 5.359 1.00 98.31 92 HIS A O 1
ATOM 691 N N . ASP A 1 93 ? -8.810 -3.805 5.016 1.00 98.44 93 ASP A N 1
ATOM 692 C CA . ASP A 1 93 ? -8.618 -3.432 6.413 1.00 98.44 93 ASP A CA 1
ATOM 693 C C . ASP A 1 93 ? -8.584 -1.898 6.547 1.00 98.44 93 ASP A C 1
ATOM 695 O O . ASP A 1 93 ? -7.516 -1.285 6.432 1.00 98.44 93 ASP A O 1
ATOM 699 N N . PRO A 1 94 ? -9.739 -1.264 6.825 1.00 98.25 94 PRO A N 1
ATOM 700 C CA . PRO A 1 94 ? -9.814 0.183 7.030 1.00 98.25 94 PRO A CA 1
ATOM 701 C C . PRO A 1 94 ? -9.019 0.682 8.249 1.00 98.25 94 PRO A C 1
ATOM 703 O O . PRO A 1 94 ? -8.801 1.883 8.384 1.00 98.25 94 PRO A O 1
ATOM 706 N N . GLY A 1 95 ? -8.590 -0.212 9.149 1.00 98.00 95 GLY A N 1
ATOM 707 C CA . GLY A 1 95 ? -7.728 0.102 10.290 1.00 98.00 95 GLY A CA 1
ATOM 708 C C . GLY A 1 95 ? -6.229 -0.025 9.993 1.00 98.00 95 GLY A C 1
ATOM 709 O O . G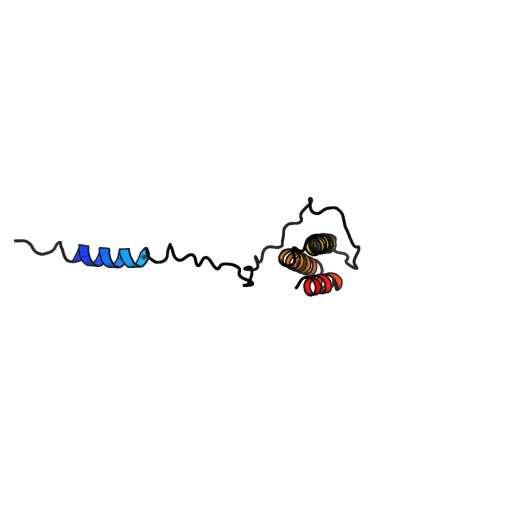LY A 1 95 ? -5.407 0.291 10.857 1.00 98.00 95 GLY A O 1
ATOM 710 N N . CYS A 1 96 ? -5.847 -0.468 8.791 1.00 98.50 96 CYS A N 1
ATOM 711 C CA . CYS A 1 96 ? -4.457 -0.705 8.418 1.00 98.50 96 CYS A CA 1
ATOM 712 C C . CYS A 1 96 ? -3.680 0.609 8.217 1.00 98.50 96 CYS A C 1
ATOM 714 O O . CYS A 1 96 ? -3.571 1.135 7.106 1.00 98.50 96 CYS A O 1
ATOM 716 N N . ALA A 1 97 ? -3.060 1.121 9.283 1.00 98.50 97 ALA A N 1
ATOM 717 C CA . ALA A 1 97 ? -2.268 2.356 9.230 1.00 98.50 97 ALA A CA 1
ATOM 718 C C . ALA A 1 97 ? -1.137 2.299 8.182 1.00 98.50 97 ALA A C 1
ATOM 720 O O . ALA A 1 97 ? -0.887 3.270 7.467 1.00 98.50 97 ALA A O 1
ATOM 721 N N . MET A 1 98 ? -0.488 1.138 8.039 1.00 98.69 98 MET A N 1
ATOM 722 C CA . MET A 1 98 ? 0.578 0.944 7.051 1.00 98.69 98 MET A CA 1
ATOM 723 C C . MET A 1 98 ? 0.072 1.000 5.608 1.00 98.69 98 MET A C 1
ATOM 725 O O . MET A 1 98 ? 0.804 1.455 4.736 1.00 98.69 98 MET A O 1
ATOM 729 N N . CYS A 1 99 ? -1.174 0.604 5.345 1.00 98.62 99 CYS A N 1
ATOM 730 C CA . CYS A 1 99 ? -1.768 0.654 4.013 1.00 98.62 99 CYS A CA 1
ATOM 731 C C . CYS A 1 99 ? -1.988 2.106 3.557 1.00 98.62 99 CYS A C 1
ATOM 733 O O . CYS A 1 99 ? -1.751 2.431 2.396 1.00 98.62 99 CYS A O 1
ATOM 735 N N . TYR A 1 100 ? -2.370 3.002 4.472 1.00 98.62 100 TYR A N 1
ATOM 736 C CA . TYR A 1 100 ? -2.443 4.442 4.193 1.00 98.62 100 TYR A CA 1
ATOM 737 C C . TYR A 1 100 ? -1.058 5.068 4.015 1.00 98.62 100 TYR A C 1
ATOM 739 O O . TYR A 1 100 ? -0.845 5.844 3.085 1.00 98.62 100 TYR A O 1
ATOM 747 N N . TRP A 1 101 ? -0.095 4.701 4.867 1.00 98.56 101 TRP A N 1
ATOM 748 C CA . TRP A 1 101 ? 1.290 5.152 4.715 1.00 98.56 101 TRP A CA 1
ATOM 749 C C . TRP A 1 101 ? 1.883 4.728 3.365 1.00 98.56 101 TRP A C 1
ATOM 751 O O . TRP A 1 101 ? 2.513 5.541 2.694 1.00 98.56 101 TRP A O 1
ATOM 761 N N . GLY A 1 102 ? 1.646 3.480 2.947 1.00 98.44 102 GLY A N 1
ATOM 762 C CA . GLY A 1 102 ? 2.126 2.953 1.672 1.00 98.44 102 GLY A CA 1
ATOM 763 C C . GLY A 1 102 ? 1.561 3.723 0.483 1.00 98.44 102 GLY A C 1
ATOM 764 O O . GLY A 1 102 ? 2.313 4.084 -0.420 1.00 98.44 102 GLY A O 1
ATOM 765 N N . GLU A 1 103 ? 0.262 4.039 0.502 1.00 98.25 103 GLU A N 1
ATOM 766 C CA . GLU A 1 103 ? -0.347 4.870 -0.541 1.00 98.25 103 GLU A CA 1
ATOM 767 C C . GLU A 1 103 ? 0.297 6.258 -0.592 1.00 98.25 103 GLU A C 1
ATOM 769 O O . GLU A 1 103 ? 0.728 6.680 -1.659 1.00 98.25 103 GLU A O 1
ATOM 774 N N . ALA A 1 104 ? 0.425 6.937 0.552 1.00 98.12 104 ALA A N 1
ATOM 775 C CA . ALA A 1 104 ? 1.037 8.264 0.616 1.00 98.12 104 ALA A CA 1
ATOM 776 C C . ALA A 1 104 ? 2.504 8.265 0.157 1.00 98.12 104 ALA A C 1
ATOM 778 O O . ALA A 1 104 ? 2.955 9.225 -0.456 1.00 98.12 104 ALA A O 1
ATOM 779 N N . TRP A 1 105 ? 3.244 7.193 0.438 1.00 97.44 105 TRP A N 1
ATOM 780 C CA . TRP A 1 105 ? 4.626 7.025 -0.007 1.00 97.44 105 TRP A CA 1
ATOM 781 C C . TRP A 1 105 ? 4.748 6.777 -1.520 1.00 97.44 105 TRP A C 1
ATOM 783 O O . TRP A 1 105 ? 5.776 7.102 -2.114 1.00 97.44 105 TRP A O 1
ATOM 793 N N . ALA A 1 106 ? 3.718 6.205 -2.149 1.00 96.50 106 ALA A N 1
ATOM 794 C CA . ALA A 1 106 ? 3.706 5.876 -3.572 1.00 96.50 106 ALA A CA 1
ATOM 795 C C . ALA A 1 106 ? 3.227 7.019 -4.490 1.00 96.50 106 ALA A C 1
ATOM 797 O O . ALA A 1 106 ? 3.390 6.901 -5.707 1.00 96.50 106 ALA A O 1
ATOM 798 N N . LEU A 1 107 ? 2.644 8.090 -3.942 1.00 89.31 107 LEU A N 1
ATOM 799 C CA . LEU A 1 107 ? 2.245 9.299 -4.681 1.00 89.31 107 LEU A CA 1
ATOM 800 C C . LEU A 1 107 ? 3.465 10.205 -4.929 1.00 89.31 107 LEU A C 1
ATOM 802 O O . LEU A 1 107 ? 3.770 10.474 -6.118 1.00 89.31 107 LEU A O 1
#

Sequence (107 aa):
MKTSGNLIVSTVAIAAMLIFVQASVQADTPGGYGNAVASDEAPRLYDNLGDYSRNITTASERAQAYFDQGLRLAYGFARSDAARSFRAAQSHDPGCAMCYWGEAWAL

Secondary structure (DSSP, 8-state):
---SSHHHHHHHHHHHHHHGGGGS-----SS--S-----SSPPPPPSSS-S-----S-S-HHHHHHHHHHHHHHHTT-HHHHHHHHHHHHHH-TT-HHHHHHHHHH-

Foldseek 3Di:
DDDDPPPVVVVVVVVVVVVPPVPPPPPPPPDDPDDPPPDPDQDDQDPPLDDDFDDFPDPFPQLRSLQRVLVSCVVVVVLVSSLSSLVSSCVRPVPGPSSVVSNVVSD